Protein AF-A0A7S0IJH1-F1 (afdb_monomer)

Secondary structure (DSSP, 8-state):
-HHHHHHHHHHHHH-GGGTGGGHHHHHHHHHHHHHHHHHHHHH--TTSPPPHHHHHHHHHHHHHHHHHHTSHHHHHHHGGGHHHHIIIIIHHHHS--HHHHHHHHH-HHHHHHHHSPP----TT---TT---HHHHHHHHHHHHHHHHHHTTSS--

InterPro domains:
  IPR011989 Armadillo-like helical [G3DSA:1.25.10.10] (1-151)
  IPR016024 Armadillo-type fold [SSF48371] (57-146)

Organism: Micromonas pusilla (NCBI:txid38833)

Radius of gyration: 15.76 Å; Cα contacts (8 Å, |Δi|>4): 164; chains: 1; bounding box: 39×30×53 Å

Solvent-accessible surface area (backbone atoms only — not comparable to full-atom values): 8432 Å² total; per-residue (Å²): 108,64,70,56,50,55,50,46,42,51,36,55,70,77,41,38,95,80,35,63,92,46,43,69,58,52,50,52,53,32,51,52,48,20,16,54,44,18,48,48,43,50,70,24,46,70,94,53,61,69,57,66,71,52,39,40,42,24,15,48,24,29,48,36,51,36,53,34,45,74,35,73,71,39,29,69,63,43,61,86,45,39,70,59,47,37,66,55,20,36,49,41,24,58,50,85,27,41,60,52,56,52,42,40,76,74,38,48,68,62,43,48,67,36,47,47,84,72,93,60,92,51,98,73,74,80,50,96,85,51,55,35,32,34,26,28,28,50,52,34,51,52,54,53,50,53,56,59,54,61,67,66,75,79,76,130

Sequence (156 aa):
VKRVIQAMQSLVTRHRRHVDTFLPAVCTHAAALASALASRRLSSGADSPIPAVQSRQCALCFDLLARISETAPGYKLLAPNFGRLLESAVYPALCAGAEDEADWEEDEEEYLRRNLPADSDDPTGFNEELYAPRQSAANLLGLLAERGSAGGSAGG

Structure (mmCIF, N/CA/C/O backbone):
data_AF-A0A7S0IJH1-F1
#
_entry.id   AF-A0A7S0IJH1-F1
#
loop_
_atom_site.group_PDB
_atom_site.id
_atom_site.type_symbol
_atom_site.label_atom_id
_atom_site.label_alt_id
_atom_site.label_comp_id
_atom_site.label_asym_id
_atom_site.label_entity_id
_atom_site.label_seq_id
_atom_site.pdbx_PDB_ins_code
_atom_site.Cartn_x
_atom_site.Cartn_y
_atom_site.Cartn_z
_atom_site.occupancy
_atom_site.B_iso_or_equiv
_atom_site.auth_seq_id
_atom_site.auth_comp_id
_atom_site.auth_asym_id
_atom_site.auth_atom_id
_atom_site.pdbx_PDB_model_num
ATOM 1 N N . VAL A 1 1 ? 10.345 -5.413 11.439 1.00 77.69 1 VAL A N 1
ATOM 2 C CA . VAL A 1 1 ? 9.571 -5.243 10.184 1.00 77.69 1 VAL A CA 1
ATOM 3 C C . VAL A 1 1 ? 9.462 -3.775 9.756 1.00 77.69 1 VAL A C 1
ATOM 5 O O . VAL A 1 1 ? 10.058 -3.467 8.738 1.00 77.69 1 VAL A O 1
ATOM 8 N N . LYS A 1 2 ? 8.861 -2.845 10.530 1.00 83.88 2 LYS A N 1
ATOM 9 C CA . LYS A 1 2 ? 8.771 -1.393 10.185 1.00 83.88 2 LYS A CA 1
ATOM 10 C C . LYS A 1 2 ? 10.053 -0.802 9.562 1.00 83.88 2 LYS A C 1
ATOM 12 O O . LYS A 1 2 ? 10.045 -0.383 8.411 1.00 83.88 2 LYS A O 1
ATOM 17 N N . ARG A 1 3 ? 11.167 -0.822 10.308 1.00 85.81 3 ARG A N 1
ATOM 18 C CA . ARG A 1 3 ? 12.462 -0.257 9.869 1.00 85.81 3 ARG A CA 1
ATOM 19 C C . ARG A 1 3 ? 13.006 -0.908 8.595 1.00 85.81 3 ARG A C 1
ATOM 21 O O . ARG A 1 3 ? 13.672 -0.248 7.813 1.00 85.81 3 ARG A O 1
ATOM 28 N N . VAL A 1 4 ? 12.705 -2.190 8.380 1.00 89.31 4 VAL A N 1
ATOM 29 C CA . VAL A 1 4 ? 13.105 -2.911 7.165 1.00 89.31 4 VAL A CA 1
ATOM 30 C C . VAL A 1 4 ? 12.337 -2.369 5.963 1.00 89.31 4 VAL A C 1
ATOM 32 O O . VAL A 1 4 ? 12.953 -2.088 4.945 1.00 89.31 4 VAL A O 1
ATOM 35 N N . ILE A 1 5 ? 11.024 -2.142 6.092 1.00 89.62 5 ILE A N 1
ATOM 36 C CA . ILE A 1 5 ? 10.205 -1.568 5.012 1.00 89.62 5 ILE A CA 1
ATOM 37 C C . ILE A 1 5 ? 10.687 -0.150 4.667 1.00 89.62 5 ILE A C 1
ATOM 39 O O . ILE A 1 5 ? 10.896 0.155 3.498 1.00 89.62 5 ILE A O 1
ATOM 43 N N . GLN A 1 6 ? 10.967 0.687 5.672 1.00 86.75 6 GLN A N 1
ATOM 44 C CA . GLN A 1 6 ? 11.513 2.039 5.463 1.00 86.75 6 GLN A CA 1
ATOM 45 C C . GLN A 1 6 ? 12.903 2.022 4.799 1.00 86.75 6 GLN A C 1
ATOM 47 O O . GLN A 1 6 ? 13.187 2.816 3.899 1.00 86.75 6 GLN A O 1
ATOM 52 N N . ALA A 1 7 ? 13.770 1.084 5.194 1.00 88.56 7 ALA A N 1
ATOM 53 C CA . ALA A 1 7 ? 15.052 0.883 4.527 1.00 88.56 7 ALA A CA 1
ATOM 54 C C . ALA A 1 7 ? 14.854 0.462 3.062 1.00 88.56 7 ALA A C 1
ATOM 56 O O . ALA A 1 7 ? 15.529 0.991 2.181 1.00 88.56 7 ALA A O 1
ATOM 57 N N . MET A 1 8 ? 13.888 -0.419 2.774 1.00 91.69 8 MET A N 1
ATOM 58 C CA . MET A 1 8 ? 13.556 -0.799 1.398 1.00 91.69 8 MET A CA 1
ATOM 59 C C . MET A 1 8 ? 13.048 0.389 0.576 1.00 91.69 8 MET A C 1
ATOM 61 O O . MET A 1 8 ? 13.493 0.556 -0.555 1.00 91.69 8 MET A O 1
ATOM 65 N N . GLN A 1 9 ? 12.198 1.257 1.134 1.00 89.25 9 GLN A N 1
ATOM 66 C CA . GLN A 1 9 ? 11.758 2.484 0.453 1.00 89.25 9 GLN A CA 1
ATOM 67 C C . GLN A 1 9 ? 12.956 3.367 0.065 1.00 89.25 9 GLN A C 1
ATOM 69 O O . GLN A 1 9 ? 13.053 3.838 -1.071 1.00 89.25 9 GLN A O 1
ATOM 74 N N . SER A 1 10 ? 13.919 3.531 0.978 1.00 88.56 10 SER A N 1
ATOM 75 C CA . SER A 1 10 ? 15.159 4.278 0.718 1.00 88.56 10 SER A CA 1
ATOM 76 C C . SER A 1 10 ? 16.013 3.623 -0.376 1.00 88.56 10 SER A C 1
ATOM 78 O O . SER A 1 10 ? 16.563 4.307 -1.237 1.00 88.56 10 SER A O 1
ATOM 80 N N . LEU A 1 11 ? 16.107 2.292 -0.384 1.00 90.94 11 LEU A N 1
ATOM 81 C CA . LEU A 1 11 ? 16.874 1.537 -1.375 1.00 90.94 11 LEU A CA 1
ATOM 82 C C . LEU A 1 11 ? 16.247 1.608 -2.778 1.00 90.94 11 LEU A C 1
ATOM 84 O O . LEU A 1 11 ? 16.954 1.897 -3.744 1.00 90.94 11 LEU A O 1
ATOM 88 N N . VAL A 1 12 ? 14.928 1.421 -2.891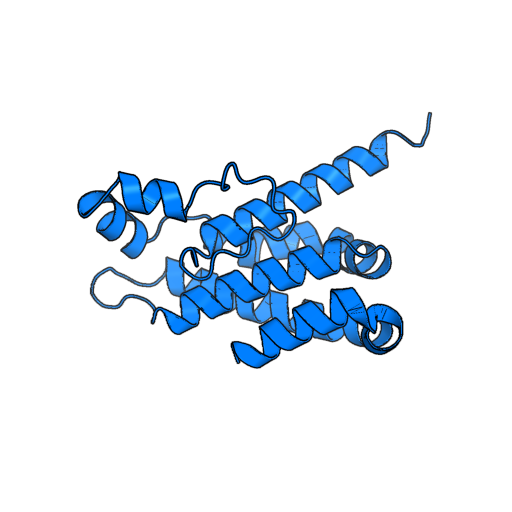 1.00 90.75 12 VAL A N 1
ATOM 89 C CA . VAL A 1 12 ? 14.173 1.489 -4.160 1.00 90.75 12 VAL A CA 1
ATOM 90 C C . VAL A 1 12 ? 14.211 2.890 -4.780 1.00 90.75 12 VAL A C 1
ATOM 92 O O . VAL A 1 12 ? 14.126 3.041 -5.999 1.00 90.75 12 VAL A O 1
ATOM 95 N N . THR A 1 13 ? 14.357 3.936 -3.970 1.00 84.94 13 THR A N 1
ATOM 96 C CA . THR A 1 13 ? 14.417 5.320 -4.463 1.00 84.94 13 THR A CA 1
ATOM 97 C C . THR A 1 13 ? 15.847 5.774 -4.757 1.00 84.94 13 THR A C 1
ATOM 99 O O . THR A 1 13 ? 16.098 6.324 -5.826 1.00 84.94 13 THR A O 1
ATOM 102 N N . ARG A 1 14 ? 16.806 5.510 -3.857 1.00 87.62 14 ARG A N 1
ATOM 103 C CA . ARG A 1 14 ? 18.165 6.092 -3.910 1.00 87.62 14 ARG A CA 1
ATOM 104 C C . ARG A 1 14 ? 19.253 5.144 -4.415 1.00 87.62 14 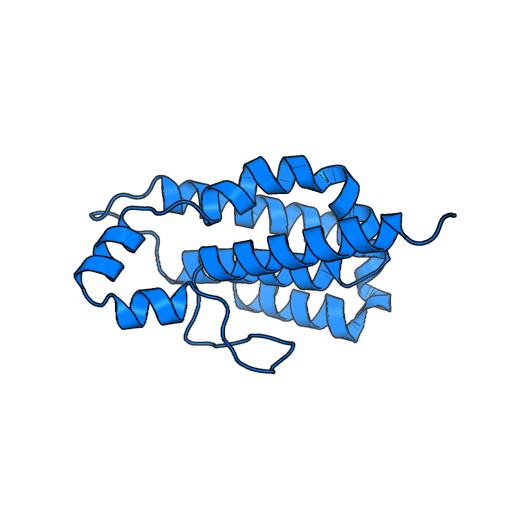ARG A C 1
ATOM 106 O O . ARG A 1 14 ? 20.327 5.599 -4.800 1.00 87.62 14 ARG A O 1
ATOM 113 N N . HIS A 1 15 ? 19.003 3.836 -4.434 1.00 89.31 15 HIS A N 1
ATOM 114 C CA . HIS A 1 15 ? 20.017 2.817 -4.734 1.00 89.31 15 HIS A CA 1
ATOM 115 C C . HIS A 1 15 ? 19.553 1.780 -5.771 1.00 89.31 15 HIS A C 1
ATOM 117 O O . HIS A 1 15 ? 20.018 0.642 -5.759 1.00 89.31 15 HIS A O 1
ATOM 123 N N . ARG A 1 16 ? 18.691 2.195 -6.711 1.00 84.56 16 ARG A N 1
ATOM 124 C CA . ARG A 1 16 ? 18.039 1.355 -7.743 1.00 84.56 16 ARG A CA 1
ATOM 125 C C . ARG A 1 16 ? 18.953 0.343 -8.433 1.00 84.56 16 ARG A C 1
ATOM 127 O O . ARG A 1 16 ? 18.617 -0.833 -8.490 1.00 84.56 16 ARG A O 1
ATOM 134 N N . ARG A 1 17 ? 20.166 0.754 -8.825 1.00 86.69 17 ARG A N 1
ATOM 135 C CA . ARG A 1 17 ? 21.168 -0.121 -9.476 1.00 86.69 17 ARG A CA 1
ATOM 136 C C . ARG A 1 17 ? 21.463 -1.429 -8.726 1.00 86.69 17 ARG A C 1
ATOM 138 O O . ARG A 1 17 ? 21.891 -2.395 -9.341 1.00 86.69 17 ARG A O 1
ATOM 145 N N . HIS A 1 18 ? 21.266 -1.442 -7.408 1.00 87.75 18 HIS A N 1
ATOM 146 C CA . HIS A 1 18 ? 21.530 -2.592 -6.539 1.00 87.75 18 HIS A CA 1
ATOM 147 C C . HIS A 1 18 ? 20.265 -3.382 -6.188 1.00 87.75 18 HIS A C 1
ATOM 149 O O . HIS A 1 18 ? 20.358 -4.457 -5.605 1.00 87.75 18 HIS A O 1
ATOM 155 N N . VAL A 1 19 ? 19.088 -2.836 -6.494 1.00 88.88 19 VAL A N 1
ATOM 156 C CA . VAL A 1 19 ? 17.787 -3.307 -5.996 1.00 88.88 19 VAL A CA 1
ATOM 157 C C . VAL A 1 19 ? 16.898 -3.800 -7.133 1.00 88.88 19 VAL A C 1
ATOM 159 O O . VAL A 1 19 ? 16.050 -4.654 -6.894 1.00 88.88 19 VAL A O 1
ATOM 162 N N . ASP A 1 20 ? 17.115 -3.332 -8.365 1.00 89.94 20 ASP A N 1
ATOM 163 C CA . ASP A 1 20 ? 16.272 -3.643 -9.525 1.00 89.94 20 ASP A CA 1
ATOM 164 C C . ASP A 1 20 ? 16.093 -5.156 -9.744 1.00 89.94 20 ASP A C 1
ATOM 166 O O . ASP A 1 20 ? 14.970 -5.624 -9.930 1.00 89.94 20 ASP A O 1
ATOM 170 N N . THR A 1 21 ? 17.165 -5.946 -9.609 1.00 93.06 21 THR A N 1
ATOM 171 C CA . THR A 1 21 ? 17.121 -7.418 -9.720 1.00 93.06 21 THR A CA 1
ATOM 172 C C . THR A 1 21 ? 16.253 -8.078 -8.640 1.00 93.06 21 THR A C 1
ATOM 174 O O . THR A 1 21 ? 15.738 -9.176 -8.836 1.00 93.06 21 THR A O 1
ATOM 177 N N . PHE A 1 22 ? 16.058 -7.410 -7.502 1.00 93.44 22 PHE A N 1
ATOM 178 C CA . PHE A 1 22 ? 15.274 -7.902 -6.369 1.00 93.44 22 PHE A CA 1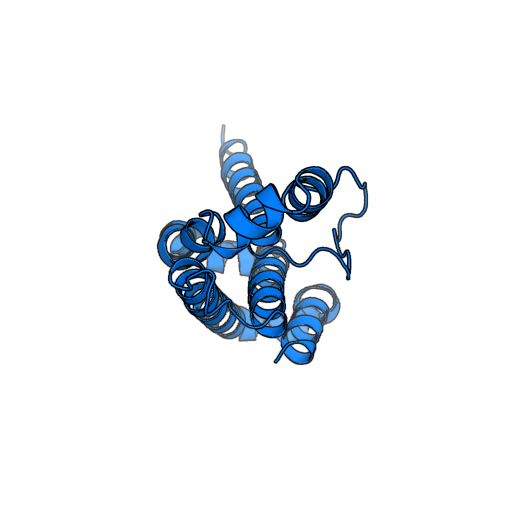
ATOM 179 C C . PHE A 1 22 ? 13.840 -7.357 -6.339 1.00 93.44 22 PHE A C 1
ATOM 181 O O . PHE A 1 22 ? 13.041 -7.828 -5.528 1.00 93.44 22 PHE A O 1
ATOM 188 N N . LEU A 1 23 ? 13.476 -6.415 -7.221 1.00 93.12 23 LEU A N 1
ATOM 189 C CA . LEU A 1 23 ? 12.129 -5.832 -7.267 1.00 93.12 23 LEU A CA 1
ATOM 190 C C . LEU A 1 23 ? 11.002 -6.878 -7.329 1.00 93.12 23 LEU A C 1
ATOM 192 O O . LEU A 1 23 ? 10.031 -6.696 -6.595 1.00 93.12 23 LEU A O 1
ATOM 196 N N . PRO A 1 24 ? 11.107 -7.994 -8.088 1.00 94.62 24 PRO A N 1
ATOM 197 C CA . PRO A 1 24 ? 10.088 -9.046 -8.067 1.00 94.62 24 PRO A CA 1
ATOM 198 C C . PRO A 1 24 ? 9.804 -9.595 -6.666 1.00 94.62 24 PRO A C 1
ATOM 200 O O . PRO A 1 24 ? 8.643 -9.718 -6.266 1.00 94.62 24 PRO A O 1
ATOM 203 N N . ALA A 1 25 ? 10.856 -9.872 -5.891 1.00 95.19 25 ALA A N 1
ATOM 204 C CA . ALA A 1 25 ? 10.727 -10.379 -4.530 1.00 95.19 25 ALA A CA 1
ATOM 205 C C . ALA A 1 25 ? 10.171 -9.304 -3.587 1.00 95.19 25 ALA A C 1
ATOM 207 O O . ALA A 1 25 ? 9.239 -9.572 -2.829 1.00 95.19 25 ALA A O 1
ATOM 208 N N . VAL A 1 26 ? 10.690 -8.073 -3.671 1.00 94.56 26 VAL A N 1
ATOM 209 C CA . VAL A 1 26 ? 10.233 -6.952 -2.834 1.00 94.56 26 VAL A CA 1
ATOM 210 C C . VAL A 1 26 ? 8.749 -6.663 -3.073 1.00 94.56 26 VAL A C 1
ATOM 212 O O . VAL A 1 26 ? 7.992 -6.588 -2.107 1.00 94.56 26 VAL A O 1
ATOM 215 N N . CYS A 1 27 ? 8.307 -6.575 -4.332 1.00 94.75 27 CYS A N 1
ATOM 216 C CA . CYS A 1 27 ? 6.896 -6.396 -4.680 1.00 94.75 27 CYS A CA 1
ATOM 217 C C . CYS A 1 27 ? 6.027 -7.527 -4.145 1.00 94.75 27 CYS A C 1
ATOM 219 O O . CYS A 1 27 ? 4.992 -7.262 -3.541 1.00 94.75 27 CYS A O 1
ATOM 221 N N . THR A 1 28 ? 6.444 -8.778 -4.350 1.00 95.25 28 THR A N 1
ATOM 222 C CA . THR A 1 28 ? 5.669 -9.949 -3.921 1.00 95.25 28 THR A CA 1
ATOM 223 C C . THR A 1 28 ? 5.464 -9.942 -2.409 1.00 95.25 28 THR A C 1
ATOM 225 O O . THR A 1 28 ? 4.338 -10.087 -1.937 1.00 95.25 28 THR A O 1
ATOM 228 N N . HIS A 1 29 ? 6.529 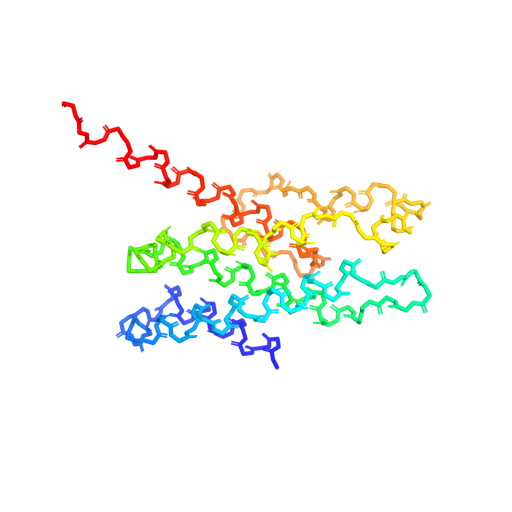-9.708 -1.640 1.00 95.69 29 HIS A N 1
ATOM 229 C CA . HIS A 1 29 ? 6.443 -9.665 -0.183 1.00 95.69 29 HIS A CA 1
ATOM 230 C C . HIS A 1 29 ? 5.671 -8.448 0.332 1.00 95.69 29 HIS A C 1
ATOM 232 O O . HIS A 1 29 ? 4.876 -8.593 1.259 1.00 95.69 29 HIS A O 1
ATOM 238 N N . ALA A 1 30 ? 5.863 -7.268 -0.266 1.00 96.44 30 ALA A N 1
ATOM 239 C CA . ALA A 1 30 ? 5.127 -6.066 0.113 1.00 96.44 30 ALA A CA 1
ATOM 240 C C . ALA A 1 30 ? 3.622 -6.216 -0.156 1.00 96.44 30 ALA A C 1
ATOM 242 O O . ALA A 1 30 ? 2.820 -5.918 0.724 1.00 96.44 30 ALA A O 1
ATOM 243 N N . ALA A 1 31 ? 3.241 -6.740 -1.325 1.00 96.81 31 ALA A N 1
ATOM 244 C CA . ALA A 1 31 ? 1.846 -6.986 -1.683 1.00 96.81 31 ALA A CA 1
ATOM 245 C C . ALA A 1 31 ? 1.194 -8.049 -0.787 1.00 96.81 31 ALA A C 1
ATOM 247 O O . ALA A 1 31 ? 0.074 -7.853 -0.321 1.00 96.81 31 ALA A O 1
ATOM 248 N N . ALA A 1 32 ? 1.900 -9.148 -0.498 1.00 97.50 32 ALA A N 1
ATOM 249 C CA . ALA A 1 32 ? 1.397 -10.195 0.389 1.00 97.50 32 ALA A CA 1
ATOM 250 C C . ALA A 1 32 ? 1.191 -9.684 1.823 1.00 97.50 32 ALA A C 1
ATOM 252 O O . ALA A 1 32 ? 0.162 -9.965 2.438 1.00 97.50 32 ALA A O 1
ATOM 253 N N . LEU A 1 33 ? 2.142 -8.905 2.349 1.00 97.38 33 LEU A N 1
ATOM 254 C CA . LEU A 1 33 ? 2.031 -8.329 3.687 1.00 97.38 33 LEU A CA 1
ATOM 255 C C . LEU A 1 33 ? 0.916 -7.277 3.761 1.00 97.38 33 LEU A C 1
ATOM 257 O O . LEU A 1 33 ? 0.130 -7.310 4.705 1.00 97.38 33 LEU A O 1
ATOM 261 N N . ALA A 1 34 ? 0.806 -6.397 2.759 1.00 97.06 34 ALA A N 1
ATOM 262 C CA . ALA A 1 34 ? -0.295 -5.438 2.658 1.00 97.06 34 ALA A CA 1
ATOM 263 C C . ALA A 1 34 ? -1.654 -6.150 2.633 1.00 97.06 34 ALA A C 1
ATOM 265 O O . ALA A 1 34 ? -2.529 -5.820 3.423 1.00 97.06 34 ALA A O 1
ATOM 266 N N . SER A 1 35 ? -1.803 -7.178 1.791 1.00 97.94 35 SER A N 1
ATOM 267 C CA . SER A 1 35 ? -3.028 -7.979 1.685 1.00 97.94 35 SER A CA 1
ATOM 268 C C . SER A 1 35 ? -3.430 -8.614 3.017 1.00 97.94 35 SER A C 1
ATOM 270 O O . SER A 1 35 ? -4.572 -8.466 3.458 1.00 97.94 35 SER A O 1
ATOM 272 N N . ALA A 1 36 ? -2.484 -9.269 3.698 1.00 97.56 36 ALA A N 1
ATOM 273 C CA . ALA A 1 36 ? -2.743 -9.927 4.974 1.00 97.56 36 ALA A CA 1
ATOM 274 C C . ALA A 1 36 ? -3.159 -8.930 6.066 1.00 97.56 36 ALA A C 1
ATOM 276 O O . ALA A 1 36 ? -4.104 -9.186 6.811 1.00 97.56 36 ALA A O 1
ATOM 277 N N . LEU A 1 37 ? -2.472 -7.788 6.161 1.00 95.69 37 LEU A N 1
ATOM 278 C CA . LEU A 1 37 ? -2.758 -6.777 7.178 1.00 95.69 37 LEU A CA 1
ATOM 279 C C . LEU A 1 37 ? -4.052 -6.008 6.890 1.00 95.69 37 LEU A C 1
ATOM 281 O O . LEU A 1 37 ? -4.820 -5.771 7.818 1.00 95.69 37 LEU A O 1
ATOM 285 N N . ALA A 1 38 ? -4.321 -5.669 5.628 1.00 95.38 38 ALA A N 1
ATOM 286 C CA . ALA A 1 38 ? -5.560 -5.019 5.209 1.00 95.38 38 ALA A CA 1
ATOM 287 C C . ALA A 1 38 ? -6.782 -5.913 5.462 1.00 95.38 38 ALA A C 1
ATOM 289 O O . ALA A 1 38 ? -7.765 -5.471 6.048 1.00 95.38 38 ALA A O 1
ATOM 290 N N . SER A 1 39 ? -6.687 -7.199 5.113 1.00 95.25 39 SER A N 1
ATOM 291 C CA . SER A 1 39 ? -7.756 -8.166 5.386 1.00 95.25 39 SER A CA 1
ATOM 292 C C . SER A 1 39 ? -7.975 -8.349 6.887 1.00 95.25 39 SER A C 1
ATOM 294 O O . SER A 1 39 ? -9.111 -8.370 7.351 1.00 95.25 39 SER A O 1
ATOM 296 N N . ARG A 1 40 ? -6.885 -8.431 7.667 1.00 93.94 40 ARG A N 1
ATOM 297 C CA . ARG A 1 40 ? -6.964 -8.546 9.126 1.00 93.94 40 ARG A CA 1
ATOM 298 C C . ARG A 1 40 ? -7.659 -7.338 9.749 1.00 93.94 40 ARG A C 1
ATOM 300 O O . ARG A 1 40 ? -8.529 -7.535 10.590 1.00 93.94 40 ARG A O 1
ATOM 307 N N . ARG A 1 41 ? -7.285 -6.127 9.329 1.00 90.88 41 ARG A N 1
ATOM 308 C CA . ARG A 1 41 ? -7.915 -4.870 9.749 1.00 90.88 41 ARG A CA 1
ATOM 309 C C . ARG A 1 41 ? -9.415 -4.882 9.478 1.00 90.88 41 ARG A C 1
ATOM 311 O O . ARG A 1 41 ? -10.202 -4.619 10.373 1.00 90.88 41 ARG A O 1
ATOM 318 N N . LEU A 1 42 ? -9.809 -5.243 8.258 1.00 90.88 42 LEU A N 1
ATOM 319 C CA . LEU A 1 42 ? -11.218 -5.280 7.874 1.00 90.88 42 LEU A CA 1
ATOM 320 C C . LEU A 1 42 ? -12.014 -6.315 8.684 1.00 90.88 42 LEU A C 1
ATOM 322 O O . LEU A 1 42 ? -13.179 -6.102 8.992 1.00 90.88 42 LEU A O 1
ATOM 326 N N . SER A 1 43 ? -11.381 -7.431 9.051 1.00 91.50 43 SER A N 1
ATOM 327 C CA . SER A 1 43 ? -11.999 -8.462 9.891 1.00 91.50 43 SER A CA 1
ATOM 328 C C . SER A 1 43 ? -11.966 -8.166 11.396 1.00 91.50 43 SER 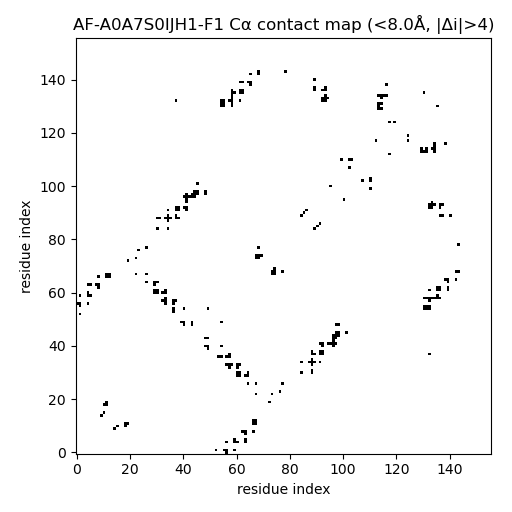A C 1
ATOM 330 O O . SER A 1 43 ? -12.578 -8.910 12.162 1.00 91.50 43 SER A O 1
ATOM 332 N N . SER A 1 44 ? -11.224 -7.146 11.848 1.00 89.25 44 SER A N 1
ATOM 333 C CA . SER A 1 44 ? -11.122 -6.831 13.275 1.00 89.25 44 SER A CA 1
ATOM 334 C C . SER A 1 44 ? -12.328 -6.023 13.743 1.00 89.25 44 SER A C 1
ATOM 336 O O . SER A 1 44 ? -12.667 -5.010 13.136 1.00 89.25 44 SER A O 1
ATOM 338 N N . GLY A 1 45 ? -12.961 -6.473 14.826 1.00 85.06 45 GLY A N 1
ATOM 339 C CA . GLY A 1 45 ? -14.031 -5.733 15.497 1.00 85.06 45 GLY A CA 1
ATOM 340 C C . GLY A 1 45 ? -13.491 -4.697 16.487 1.00 85.06 45 GLY A C 1
ATOM 341 O O . GLY A 1 45 ? -12.316 -4.744 16.855 1.00 85.06 45 GLY A O 1
ATOM 342 N N . ALA A 1 46 ? -14.370 -3.811 16.962 1.00 77.88 46 ALA A N 1
ATOM 343 C CA . ALA A 1 46 ? -14.028 -2.727 17.890 1.00 77.88 46 ALA A CA 1
ATOM 344 C C . ALA A 1 46 ? -13.385 -3.224 19.201 1.00 77.88 46 ALA A C 1
ATOM 346 O O . ALA A 1 46 ? -12.472 -2.592 19.719 1.00 77.88 46 ALA A O 1
ATOM 347 N N . ASP A 1 47 ? -13.793 -4.398 19.694 1.00 80.56 47 ASP A N 1
ATOM 348 C CA . ASP A 1 47 ? -13.257 -4.992 20.931 1.00 80.56 47 ASP A CA 1
ATOM 349 C C . ASP A 1 47 ? -11.877 -5.655 20.757 1.00 80.56 47 ASP A C 1
ATOM 351 O O . ASP A 1 47 ? -11.234 -6.061 21.728 1.00 80.56 47 ASP A O 1
ATOM 355 N N . SER A 1 48 ? -11.408 -5.820 19.517 1.00 84.12 48 SER A N 1
ATOM 356 C CA . SER A 1 48 ? -10.110 -6.430 19.214 1.00 84.12 48 SER A CA 1
ATOM 357 C C . SER A 1 48 ? -9.446 -5.738 18.022 1.00 84.12 48 SER A C 1
ATOM 359 O O . SER A 1 48 ? -9.222 -6.375 16.985 1.00 84.12 48 SER A O 1
ATOM 361 N N . PRO A 1 49 ? -9.127 -4.437 18.148 1.00 82.38 49 PRO A N 1
ATOM 362 C CA . PRO A 1 49 ? -8.546 -3.673 17.059 1.00 82.38 49 PRO A CA 1
ATOM 363 C C . PRO A 1 49 ? -7.162 -4.216 16.711 1.00 82.38 49 PRO A C 1
ATOM 365 O O . PRO A 1 49 ? -6.451 -4.805 17.542 1.00 82.38 49 PRO A O 1
ATOM 368 N N . ILE A 1 50 ? -6.741 -4.011 15.464 1.00 86.31 50 ILE A N 1
ATOM 369 C CA . ILE A 1 50 ? -5.379 -4.370 15.093 1.00 86.31 50 ILE A CA 1
ATOM 370 C C . ILE A 1 50 ? -4.378 -3.481 15.850 1.00 86.31 50 ILE A C 1
ATOM 372 O O . ILE A 1 50 ? -4.595 -2.284 16.024 1.00 86.31 50 ILE A O 1
ATOM 376 N N . PRO A 1 51 ? -3.233 -4.026 16.296 1.00 87.19 51 PRO A N 1
ATOM 377 C CA . PRO A 1 51 ? -2.219 -3.202 16.939 1.00 87.19 51 PRO A CA 1
ATOM 378 C C . PRO A 1 51 ? -1.748 -2.084 16.001 1.00 87.19 51 PRO A C 1
ATOM 380 O O . PRO A 1 51 ? -1.385 -2.370 14.861 1.00 87.19 51 PRO A O 1
ATOM 383 N N . ALA A 1 52 ? -1.618 -0.848 16.492 1.00 83.44 52 ALA A N 1
ATOM 384 C CA . ALA A 1 52 ? -1.199 0.312 15.687 1.00 83.44 52 ALA A CA 1
ATOM 385 C C . ALA A 1 52 ? 0.105 0.088 14.889 1.00 83.44 52 ALA A C 1
ATOM 387 O O . ALA A 1 52 ? 0.300 0.611 13.790 1.00 83.44 52 ALA A O 1
ATOM 388 N N . VAL A 1 53 ? 1.019 -0.741 15.410 1.00 86.56 53 VAL A N 1
ATOM 389 C CA . VAL A 1 53 ? 2.247 -1.135 14.700 1.00 86.56 53 VAL A CA 1
ATOM 390 C C . VA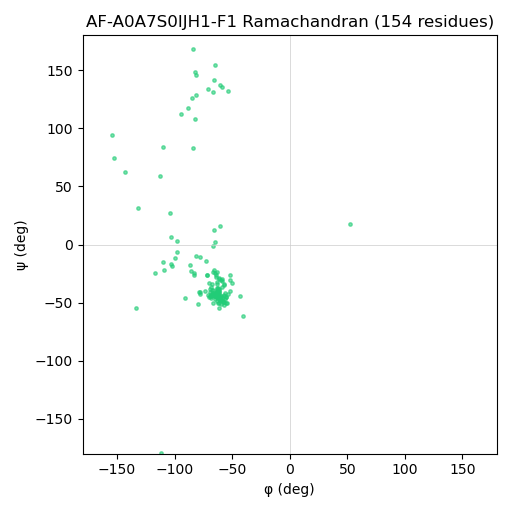L A 1 53 ? 1.968 -1.912 13.408 1.00 86.56 53 VAL A C 1
ATOM 392 O O . VAL A 1 53 ? 2.749 -1.804 12.463 1.00 86.56 53 VAL A O 1
ATOM 395 N N . GLN A 1 54 ? 0.887 -2.689 13.355 1.00 90.06 54 GLN A N 1
ATOM 396 C CA . GLN A 1 54 ? 0.449 -3.435 12.178 1.00 90.06 54 GLN A CA 1
ATOM 397 C C . GLN A 1 54 ? -0.249 -2.520 11.172 1.00 90.06 54 GLN A C 1
ATOM 399 O O . GLN A 1 54 ? 0.076 -2.606 9.990 1.00 90.06 54 GLN A O 1
ATOM 404 N N . SER A 1 55 ? -1.087 -1.578 11.618 1.00 88.25 55 SER A N 1
ATOM 405 C CA . SER A 1 55 ? -1.652 -0.532 10.746 1.00 88.25 55 SER A CA 1
ATOM 406 C C . SER A 1 55 ? -0.527 0.252 10.064 1.00 88.25 55 SER A C 1
ATOM 408 O O . SER A 1 55 ? -0.468 0.353 8.841 1.00 88.25 55 SER A O 1
ATOM 410 N N . ARG A 1 56 ? 0.483 0.667 10.838 1.00 88.06 56 ARG A N 1
ATOM 411 C CA . ARG A 1 56 ? 1.679 1.338 10.311 1.00 88.06 56 ARG A CA 1
ATOM 412 C C . ARG A 1 56 ? 2.487 0.464 9.343 1.00 88.06 56 ARG A C 1
ATOM 414 O O . ARG A 1 56 ? 3.033 0.977 8.374 1.00 88.06 56 ARG A O 1
ATOM 421 N N . GLN A 1 57 ? 2.603 -0.842 9.585 1.00 92.38 57 GLN A N 1
ATOM 422 C CA . GLN A 1 57 ? 3.267 -1.751 8.639 1.00 92.38 57 GLN A CA 1
ATOM 423 C C . GLN A 1 57 ? 2.489 -1.875 7.327 1.00 92.38 57 GLN A C 1
ATOM 425 O O . GLN A 1 57 ? 3.114 -1.885 6.272 1.00 92.38 57 GLN A O 1
ATOM 430 N N . CYS A 1 58 ? 1.158 -1.925 7.398 1.00 94.06 58 CYS A N 1
ATOM 431 C CA . CYS A 1 58 ? 0.285 -1.982 6.232 1.00 94.06 58 CYS A CA 1
ATOM 432 C C . CYS A 1 58 ? 0.430 -0.720 5.367 1.00 94.06 58 CYS A C 1
ATOM 434 O O . CYS A 1 58 ? 0.740 -0.830 4.182 1.00 94.06 58 CYS A O 1
ATOM 436 N N . ALA A 1 59 ? 0.337 0.466 5.981 1.00 92.12 59 ALA A N 1
ATOM 437 C CA . ALA A 1 59 ? 0.567 1.748 5.309 1.00 92.12 59 ALA A CA 1
ATOM 438 C C . ALA A 1 59 ? 1.941 1.790 4.610 1.00 92.12 59 ALA A C 1
ATOM 440 O O . ALA A 1 59 ? 2.025 1.997 3.401 1.00 92.12 59 ALA A O 1
ATOM 441 N N . LEU A 1 60 ? 3.015 1.430 5.326 1.00 93.38 60 LEU A N 1
ATOM 442 C CA . LEU A 1 60 ? 4.372 1.408 4.765 1.00 93.38 60 LEU A CA 1
ATOM 443 C C . LEU A 1 60 ? 4.544 0.427 3.593 1.00 93.38 60 LEU A C 1
ATOM 445 O O . LEU A 1 60 ? 5.408 0.646 2.738 1.00 93.38 60 LEU A O 1
ATOM 449 N N . CYS A 1 61 ? 3.776 -0.667 3.553 1.00 96.56 61 CYS A N 1
ATOM 450 C CA . CYS A 1 61 ? 3.774 -1.578 2.411 1.00 96.56 61 CYS A CA 1
ATOM 451 C C . CYS A 1 61 ? 3.160 -0.921 1.172 1.00 96.56 61 CYS A C 1
ATOM 453 O O . CYS A 1 61 ? 3.739 -1.051 0.093 1.00 96.56 61 CYS A O 1
ATOM 455 N N . PHE A 1 62 ? 2.051 -0.193 1.315 1.00 95.69 62 PHE A N 1
ATOM 456 C CA . PHE A 1 62 ? 1.470 0.578 0.214 1.00 95.69 62 PHE A CA 1
ATOM 457 C C . PHE A 1 62 ? 2.405 1.694 -0.253 1.00 95.69 62 PHE A C 1
ATOM 459 O O . PHE A 1 62 ? 2.649 1.804 -1.452 1.00 95.69 62 PHE A O 1
ATOM 466 N N . ASP A 1 63 ? 3.036 2.423 0.669 1.00 93.44 63 ASP A N 1
ATOM 467 C CA . ASP A 1 63 ? 4.026 3.449 0.321 1.00 93.44 63 ASP A CA 1
ATOM 468 C C . ASP A 1 63 ? 5.225 2.844 -0.428 1.00 93.44 63 ASP A C 1
ATOM 470 O O . ASP A 1 63 ? 5.714 3.398 -1.412 1.00 93.44 63 ASP A O 1
ATOM 474 N N . LEU A 1 64 ? 5.707 1.670 0.002 1.00 95.12 64 LEU A N 1
ATOM 475 C CA . LEU A 1 64 ? 6.779 0.959 -0.695 1.00 95.12 64 LEU A CA 1
ATOM 476 C C . LEU A 1 64 ? 6.352 0.557 -2.111 1.00 95.12 64 LEU A C 1
ATOM 478 O O . LEU A 1 64 ? 7.121 0.750 -3.051 1.00 95.12 64 LEU A O 1
ATOM 482 N N . LEU A 1 65 ? 5.137 0.034 -2.280 1.00 95.75 65 LEU A N 1
ATOM 483 C CA . LEU A 1 65 ? 4.587 -0.292 -3.596 1.00 95.75 65 LEU A CA 1
ATOM 484 C C . LEU A 1 65 ? 4.460 0.959 -4.478 1.00 95.75 65 LEU A C 1
ATOM 486 O O . LEU A 1 65 ? 4.811 0.891 -5.657 1.00 95.75 65 LEU A O 1
ATOM 490 N N . ALA A 1 66 ? 4.072 2.103 -3.907 1.00 93.38 66 ALA A N 1
ATOM 491 C CA . ALA A 1 66 ? 4.017 3.380 -4.614 1.00 93.38 66 ALA A CA 1
ATOM 492 C C . ALA A 1 66 ? 5.412 3.780 -5.120 1.00 93.38 66 ALA A C 1
ATOM 494 O O . ALA A 1 66 ? 5.601 3.957 -6.324 1.00 93.38 66 ALA A O 1
ATOM 495 N N . ARG A 1 67 ? 6.438 3.761 -4.258 1.00 92.25 67 ARG A N 1
ATOM 496 C CA . ARG A 1 67 ? 7.835 4.036 -4.658 1.00 92.25 67 ARG A CA 1
ATOM 497 C C . ARG A 1 67 ? 8.371 3.088 -5.722 1.00 92.25 67 ARG A C 1
ATOM 499 O O . ARG A 1 67 ? 9.146 3.499 -6.588 1.00 92.25 67 ARG A O 1
ATOM 506 N N . ILE A 1 68 ? 7.983 1.815 -5.674 1.00 93.69 68 ILE A N 1
ATOM 507 C CA . ILE A 1 68 ? 8.359 0.855 -6.715 1.00 93.69 68 ILE A CA 1
ATOM 508 C C . ILE A 1 68 ? 7.675 1.216 -8.040 1.00 93.69 68 ILE A C 1
ATOM 510 O O . ILE A 1 68 ? 8.334 1.227 -9.083 1.00 93.69 68 ILE A O 1
ATOM 514 N N . SER A 1 69 ? 6.386 1.559 -8.006 1.00 92.00 69 SER A N 1
ATOM 515 C CA . SER A 1 69 ? 5.600 1.920 -9.193 1.00 92.00 69 SER A CA 1
ATOM 516 C C . SER A 1 69 ? 6.046 3.224 -9.868 1.00 92.00 69 SER A C 1
ATOM 518 O O . SER A 1 69 ? 5.889 3.376 -11.078 1.00 92.00 69 SER A O 1
ATOM 520 N N . GLU A 1 70 ? 6.698 4.131 -9.136 1.00 90.06 70 GLU A N 1
ATOM 521 C CA . GLU A 1 70 ? 7.346 5.320 -9.707 1.00 90.06 70 GLU A CA 1
ATOM 522 C C . GLU A 1 70 ? 8.526 4.953 -10.628 1.00 90.06 70 GLU A C 1
ATOM 524 O O . GLU A 1 70 ? 8.888 5.705 -11.539 1.00 90.06 70 GLU A O 1
ATOM 529 N N . THR A 1 71 ? 9.142 3.785 -10.437 1.00 89.12 71 THR A N 1
ATOM 530 C CA . THR A 1 71 ? 10.248 3.304 -11.277 1.00 89.12 71 THR A CA 1
ATOM 531 C C . THR A 1 71 ? 9.703 2.683 -12.571 1.00 89.12 71 THR A C 1
ATOM 533 O O . THR A 1 71 ? 8.649 2.047 -12.564 1.00 89.12 71 THR A O 1
ATOM 536 N N . ALA A 1 72 ? 10.408 2.809 -13.700 1.00 89.00 72 ALA A N 1
ATOM 537 C CA . ALA A 1 72 ? 9.983 2.138 -14.935 1.00 89.00 72 ALA A CA 1
ATOM 538 C C . ALA A 1 72 ? 9.987 0.591 -14.824 1.00 89.00 72 ALA A C 1
ATOM 540 O O . ALA A 1 72 ? 9.007 -0.024 -15.251 1.00 89.00 72 ALA A O 1
ATOM 541 N N . PRO A 1 73 ? 11.013 -0.067 -14.236 1.00 90.75 73 PRO A N 1
ATOM 542 C CA . PRO A 1 73 ? 11.001 -1.520 -14.036 1.00 90.75 73 PRO A CA 1
ATOM 543 C C . PRO A 1 73 ? 9.899 -1.984 -13.076 1.00 90.75 73 PRO A C 1
ATOM 545 O O . PRO A 1 73 ? 9.209 -2.963 -13.348 1.00 90.75 73 PRO A O 1
ATOM 548 N N . GLY A 1 74 ? 9.695 -1.257 -11.978 1.00 91.88 74 GLY A N 1
ATOM 549 C CA . GLY A 1 74 ? 8.672 -1.566 -10.985 1.00 91.88 74 GLY A CA 1
ATOM 550 C C . GLY A 1 74 ? 7.253 -1.378 -11.509 1.00 91.88 74 GLY A C 1
ATOM 551 O O . GLY A 1 74 ? 6.403 -2.229 -11.260 1.00 91.88 74 GLY A O 1
ATOM 552 N N . TYR A 1 75 ? 6.996 -0.342 -12.314 1.00 91.69 75 TYR A N 1
ATOM 553 C CA . TYR A 1 75 ? 5.703 -0.194 -12.986 1.00 91.69 75 TYR A CA 1
ATOM 554 C C . TYR A 1 75 ? 5.419 -1.359 -13.940 1.00 91.69 75 TYR A C 1
ATOM 556 O O . TYR A 1 75 ? 4.345 -1.950 -13.880 1.00 91.69 75 TYR A O 1
ATOM 564 N N . LYS A 1 76 ? 6.396 -1.752 -14.772 1.00 91.69 76 LYS A N 1
ATOM 565 C CA . LYS A 1 76 ? 6.262 -2.908 -15.680 1.00 91.69 76 LYS A CA 1
ATOM 566 C C . LYS A 1 76 ? 5.966 -4.216 -14.940 1.00 91.69 76 LYS A C 1
ATOM 568 O O . LYS A 1 76 ? 5.312 -5.091 -15.496 1.00 91.69 76 LYS A O 1
ATOM 573 N N . LEU A 1 77 ? 6.441 -4.345 -13.703 1.00 91.00 77 LEU A N 1
ATOM 574 C CA . LEU A 1 77 ? 6.181 -5.494 -12.842 1.00 91.00 77 LEU A CA 1
ATOM 575 C C . LEU A 1 77 ? 4.775 -5.451 -12.211 1.00 91.00 77 LEU A C 1
ATOM 577 O O . LEU A 1 77 ? 4.089 -6.474 -12.148 1.00 91.00 77 LEU A O 1
ATOM 581 N N . LEU A 1 78 ? 4.350 -4.276 -11.737 1.00 91.06 78 LEU A N 1
ATOM 582 C CA . LEU A 1 78 ? 3.085 -4.094 -11.022 1.00 91.06 78 LEU A CA 1
ATOM 583 C C . LEU A 1 78 ? 1.876 -4.029 -11.957 1.00 91.06 78 LEU A C 1
ATOM 585 O O . LEU A 1 78 ? 0.858 -4.643 -11.648 1.00 91.06 78 LEU A O 1
ATOM 589 N N . ALA A 1 79 ? 1.983 -3.343 -13.097 1.00 90.38 79 ALA A N 1
ATOM 590 C CA . ALA A 1 79 ? 0.849 -3.071 -13.981 1.00 90.38 79 ALA A CA 1
ATOM 591 C C . ALA A 1 79 ? 0.094 -4.340 -14.438 1.00 90.38 79 ALA A C 1
ATOM 593 O O . ALA A 1 79 ? -1.128 -4.368 -14.295 1.00 90.38 79 ALA A O 1
ATOM 594 N N . PRO A 1 80 ? 0.756 -5.436 -14.872 1.00 91.69 80 PRO A N 1
ATOM 595 C CA . PRO A 1 80 ? 0.053 -6.668 -15.250 1.00 91.69 80 PRO A CA 1
ATOM 596 C C . PRO A 1 80 ? -0.661 -7.359 -14.080 1.00 91.69 80 PRO A C 1
ATOM 598 O O . PRO A 1 80 ? -1.577 -8.147 -14.285 1.00 91.69 80 PRO A O 1
ATOM 601 N N . ASN A 1 81 ? -0.229 -7.087 -12.847 1.00 90.88 81 ASN A N 1
ATOM 602 C CA . ASN A 1 81 ? -0.755 -7.692 -11.626 1.00 90.88 81 ASN A CA 1
ATOM 603 C C . ASN A 1 81 ? -1.685 -6.744 -10.857 1.00 90.88 81 ASN A C 1
ATOM 605 O O . ASN A 1 81 ? -2.097 -7.072 -9.741 1.00 90.88 81 ASN A O 1
ATOM 609 N N . PHE A 1 82 ? -2.002 -5.576 -11.424 1.00 90.56 82 PHE A N 1
ATOM 610 C CA . PHE A 1 82 ? -2.704 -4.523 -10.706 1.00 90.56 82 PHE A CA 1
ATOM 611 C C . PHE A 1 82 ? -4.104 -4.950 -10.267 1.00 90.56 82 PHE A C 1
ATOM 613 O O . PHE A 1 82 ? -4.440 -4.732 -9.113 1.00 90.56 82 PHE A O 1
ATOM 620 N N . GLY A 1 83 ? -4.875 -5.640 -11.117 1.00 94.00 83 GLY A N 1
ATOM 621 C CA . GLY A 1 83 ? -6.204 -6.140 -10.735 1.00 94.00 83 GLY A CA 1
ATOM 622 C C . GLY A 1 83 ? -6.160 -7.043 -9.497 1.00 94.00 83 GLY A C 1
ATOM 623 O O . GLY A 1 83 ? -6.916 -6.843 -8.552 1.00 94.00 83 GLY A O 1
ATOM 624 N N . ARG A 1 84 ? -5.182 -7.957 -9.429 1.00 95.44 84 ARG A N 1
ATOM 625 C CA . ARG A 1 84 ? -4.990 -8.811 -8.248 1.00 95.44 84 ARG A CA 1
ATOM 626 C C . ARG A 1 84 ? -4.604 -7.998 -7.014 1.00 95.44 84 ARG A C 1
ATOM 628 O O . ARG A 1 84 ? -5.131 -8.254 -5.941 1.00 95.44 84 ARG A O 1
ATOM 635 N N . LEU A 1 85 ? -3.687 -7.037 -7.153 1.00 95.56 85 LEU A N 1
ATOM 636 C CA . LEU A 1 85 ? -3.283 -6.155 -6.051 1.00 95.56 85 LEU A CA 1
ATOM 637 C C . LEU A 1 85 ? -4.455 -5.295 -5.552 1.00 95.56 85 LEU A C 1
ATOM 639 O O . LEU A 1 85 ? -4.586 -5.070 -4.347 1.00 95.56 85 LEU A O 1
ATOM 643 N N . LEU A 1 86 ? -5.295 -4.837 -6.482 1.00 96.06 86 LEU A N 1
ATOM 644 C CA . LEU A 1 86 ? -6.489 -4.057 -6.207 1.00 96.06 86 LEU A CA 1
ATOM 645 C C . LEU A 1 86 ? -7.457 -4.865 -5.343 1.00 96.06 86 LEU A C 1
ATOM 647 O O . LEU A 1 86 ? -7.803 -4.427 -4.253 1.00 96.06 86 LEU A O 1
ATOM 651 N N . GLU A 1 87 ? -7.821 -6.066 -5.786 1.00 96.88 87 GLU A N 1
ATOM 652 C CA . GLU A 1 87 ? -8.762 -6.937 -5.077 1.00 96.88 87 GLU A CA 1
ATOM 653 C C . GLU A 1 87 ? -8.207 -7.449 -3.743 1.00 96.88 87 GLU A C 1
ATOM 655 O O . GLU A 1 87 ? -8.915 -7.461 -2.739 1.00 96.88 87 GLU A O 1
ATOM 660 N N . SER A 1 88 ? -6.939 -7.872 -3.706 1.00 96.31 88 SER A N 1
ATOM 661 C CA . SER A 1 88 ? -6.398 -8.577 -2.541 1.00 96.31 88 SER A CA 1
ATOM 662 C C . SER A 1 88 ? -5.875 -7.659 -1.440 1.00 96.31 88 SER A C 1
ATOM 664 O O . SER A 1 88 ? -5.717 -8.115 -0.309 1.00 96.31 88 SER A O 1
ATOM 666 N N . ALA A 1 89 ? -5.510 -6.412 -1.753 1.00 97.06 89 ALA A N 1
ATOM 667 C CA . ALA A 1 89 ? -4.861 -5.514 -0.796 1.00 97.06 89 ALA A CA 1
ATOM 668 C C . ALA A 1 89 ? -5.470 -4.112 -0.776 1.00 97.06 89 ALA A C 1
ATOM 670 O O . ALA A 1 89 ? -5.865 -3.656 0.292 1.00 97.06 89 ALA A O 1
ATOM 671 N N . VAL A 1 90 ? -5.557 -3.435 -1.926 1.00 96.31 90 VAL A N 1
ATOM 672 C CA . VAL A 1 90 ? -5.991 -2.026 -1.970 1.00 96.31 90 VAL A CA 1
ATOM 673 C C . VAL A 1 90 ? -7.455 -1.892 -1.557 1.00 96.31 90 VAL A C 1
ATOM 675 O O . VAL A 1 90 ? -7.753 -1.111 -0.664 1.00 96.31 90 VAL A O 1
ATOM 678 N N . TYR A 1 91 ? -8.363 -2.673 -2.146 1.00 96.19 91 TYR A N 1
ATOM 679 C CA . TYR A 1 91 ? -9.789 -2.606 -1.827 1.00 96.19 91 TYR A CA 1
ATOM 680 C C . TYR A 1 91 ? -10.072 -2.915 -0.344 1.00 96.19 91 TYR A C 1
ATOM 682 O O . TYR A 1 91 ? -10.665 -2.059 0.311 1.00 96.19 91 TYR A O 1
ATOM 690 N N . PRO A 1 92 ? -9.571 -4.025 0.246 1.00 95.69 92 PRO A N 1
ATOM 691 C CA . PRO A 1 92 ? -9.725 -4.269 1.680 1.00 95.69 92 PRO A CA 1
ATOM 692 C C . PRO A 1 92 ? -9.163 -3.150 2.556 1.00 95.69 92 PRO A C 1
ATOM 694 O O . PRO A 1 92 ? -9.718 -2.859 3.611 1.00 95.69 92 PRO A O 1
ATOM 697 N N . ALA A 1 93 ? -8.065 -2.518 2.130 1.00 93.94 93 ALA A N 1
ATOM 698 C CA . ALA A 1 93 ? -7.467 -1.425 2.878 1.00 93.94 93 ALA A CA 1
ATOM 699 C C . ALA A 1 93 ? -8.294 -0.145 2.823 1.00 93.94 93 ALA A C 1
ATOM 701 O O . ALA A 1 93 ? -8.162 0.632 3.753 1.00 93.94 93 ALA A O 1
ATOM 702 N N . LEU A 1 94 ? -9.098 0.074 1.775 1.00 92.69 94 LEU A N 1
ATOM 703 C CA . LEU A 1 94 ? -9.959 1.250 1.599 1.00 92.69 94 LEU A CA 1
ATOM 704 C C . LEU A 1 94 ? -11.303 1.135 2.329 1.00 92.69 94 LEU A C 1
ATOM 706 O O . LEU A 1 94 ? -11.908 2.165 2.638 1.00 92.69 94 LEU A O 1
ATOM 710 N N . CYS A 1 95 ? -11.772 -0.087 2.587 1.00 92.06 95 CYS A N 1
ATOM 711 C CA . CYS A 1 95 ? -12.997 -0.328 3.339 1.00 92.06 95 CYS A CA 1
ATOM 712 C C . CYS A 1 95 ? -12.893 0.237 4.763 1.00 92.06 95 CYS A C 1
ATOM 714 O O . CYS A 1 95 ? -11.878 0.060 5.442 1.00 92.06 95 CYS A O 1
ATOM 716 N N . ALA A 1 96 ? -13.971 0.879 5.217 1.00 87.88 96 ALA A N 1
ATOM 717 C CA . ALA A 1 96 ? -14.131 1.221 6.622 1.00 87.88 96 ALA A CA 1
ATOM 718 C C . ALA A 1 96 ? -14.292 -0.069 7.444 1.00 87.88 96 ALA A C 1
ATOM 720 O O . ALA A 1 96 ? -15.051 -0.962 7.062 1.00 87.88 96 ALA A O 1
ATOM 721 N N . GLY A 1 97 ? -13.533 -0.180 8.528 1.00 85.81 97 GLY A N 1
ATOM 722 C CA . GLY A 1 97 ? -13.666 -1.209 9.552 1.00 85.81 97 GLY A CA 1
ATOM 723 C C . GLY A 1 97 ? -14.144 -0.608 10.872 1.00 85.81 97 GLY A C 1
ATOM 724 O O . GLY A 1 97 ? -14.328 0.599 10.988 1.00 85.81 97 GLY A O 1
ATOM 725 N N . ALA A 1 98 ? -14.286 -1.447 11.896 1.00 86.06 98 ALA A N 1
ATOM 726 C CA . ALA A 1 98 ? -14.816 -1.019 13.192 1.00 86.06 98 ALA A CA 1
ATOM 727 C C . ALA A 1 98 ? -13.966 0.065 13.888 1.00 86.06 98 ALA A C 1
ATOM 729 O O . ALA A 1 98 ? -14.504 0.887 14.620 1.00 86.06 98 ALA A O 1
ATOM 730 N N . GLU A 1 99 ? -12.648 0.087 13.650 1.00 82.62 99 GLU A N 1
ATOM 731 C CA . GLU A 1 99 ? -11.777 1.164 14.147 1.00 82.62 99 GLU A CA 1
ATOM 732 C C . GLU A 1 99 ? -12.074 2.509 13.469 1.00 82.62 99 GLU A C 1
ATOM 734 O O . GLU A 1 99 ? -12.002 3.538 14.120 1.00 82.62 99 GLU A O 1
ATOM 739 N N . ASP A 1 100 ? -12.460 2.507 12.187 1.00 85.75 100 ASP A N 1
ATOM 740 C CA . ASP A 1 100 ? -12.796 3.740 11.468 1.00 85.75 100 ASP A CA 1
ATOM 741 C C . ASP A 1 100 ? -14.098 4.351 11.991 1.00 85.75 100 ASP A C 1
ATOM 743 O O . ASP A 1 100 ? -14.212 5.567 12.080 1.00 85.75 100 ASP A O 1
ATOM 747 N N . GLU A 1 101 ? -15.076 3.505 12.321 1.00 86.44 101 GLU A N 1
ATOM 748 C CA . GLU A 1 101 ? -16.340 3.936 12.922 1.00 86.44 101 GLU A CA 1
ATOM 749 C C . GLU A 1 101 ? -16.109 4.507 14.325 1.00 86.44 101 GLU A C 1
ATOM 751 O O . GLU A 1 101 ? -16.656 5.552 14.657 1.00 86.44 101 GLU A O 1
ATOM 756 N N . ALA A 1 102 ? -15.259 3.863 15.131 1.00 85.88 102 ALA A N 1
ATOM 757 C CA . ALA A 1 102 ? -14.918 4.353 16.463 1.00 85.88 102 ALA A CA 1
ATOM 758 C C . ALA A 1 102 ? -14.158 5.690 16.416 1.00 85.88 102 ALA A C 1
ATOM 760 O O . ALA A 1 102 ? -14.539 6.619 17.122 1.00 85.88 102 ALA A O 1
ATOM 761 N N . ASP A 1 103 ? -13.137 5.801 15.559 1.00 85.56 103 ASP A N 1
ATOM 762 C CA . ASP A 1 103 ? -12.361 7.034 15.381 1.00 85.56 103 ASP A CA 1
ATOM 763 C C . ASP A 1 103 ? -13.256 8.183 14.876 1.00 85.56 103 ASP A C 1
ATOM 765 O O . ASP A 1 103 ? -13.108 9.319 15.319 1.00 85.56 103 ASP A O 1
ATOM 769 N N . TRP A 1 104 ? -14.205 7.895 13.973 1.00 89.44 104 TRP A N 1
ATOM 770 C CA . TRP A 1 104 ? -15.176 8.875 13.473 1.00 89.44 104 TRP A CA 1
ATOM 771 C C . TRP A 1 104 ? -16.087 9.422 14.578 1.00 89.44 104 TRP A C 1
ATOM 773 O O . TRP A 1 104 ? -16.326 10.626 14.636 1.00 89.44 104 TRP A O 1
ATOM 783 N N . GLU A 1 105 ? -16.601 8.546 15.445 1.00 90.94 105 GLU A N 1
ATOM 784 C CA . GLU A 1 105 ? -17.469 8.940 16.562 1.00 90.94 105 GLU A CA 1
ATOM 785 C C . GLU A 1 105 ? -16.700 9.673 17.678 1.00 90.94 105 GLU A C 1
ATOM 787 O O . GLU A 1 105 ? -17.295 10.465 18.410 1.00 90.94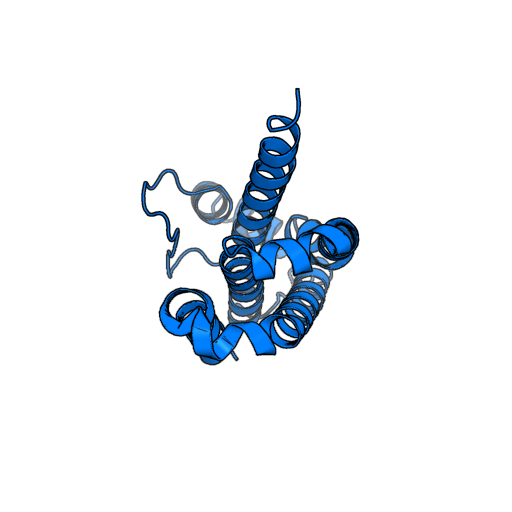 105 GLU A O 1
ATOM 792 N N . GLU A 1 106 ? -15.393 9.420 17.827 1.00 90.56 106 GLU A N 1
ATOM 793 C CA . GLU A 1 106 ? -14.535 10.099 18.808 1.00 90.56 106 GLU A CA 1
ATOM 794 C C . GLU A 1 106 ? -14.095 11.496 18.335 1.00 90.56 106 GLU A C 1
ATOM 796 O O . GLU A 1 106 ? -14.257 12.467 19.078 1.00 90.56 106 GLU A O 1
ATOM 801 N N . ASP A 1 107 ? -13.558 11.606 17.114 1.00 88.81 107 ASP A N 1
ATOM 802 C CA . ASP A 1 107 ? -13.096 12.864 16.515 1.00 88.81 107 ASP A CA 1
ATOM 803 C C . ASP A 1 107 ? -13.129 12.797 14.972 1.00 88.81 107 ASP A C 1
ATOM 805 O O . ASP A 1 107 ? -12.184 12.358 14.304 1.00 88.81 107 ASP A O 1
ATOM 809 N N . GLU A 1 108 ? -14.233 13.275 14.389 1.00 90.12 108 GLU A N 1
ATOM 810 C CA . GLU A 1 108 ? -14.436 13.347 12.936 1.00 90.12 108 GLU A CA 1
ATOM 811 C C . GLU A 1 108 ? -13.330 14.149 12.223 1.00 90.12 108 GLU A C 1
ATOM 813 O O . GLU A 1 108 ? -12.849 13.741 11.158 1.00 90.12 108 GLU A O 1
ATOM 818 N N . GLU A 1 109 ? -12.901 15.281 12.792 1.00 86.25 109 GLU A N 1
ATOM 819 C CA . GLU A 1 109 ? -11.910 16.161 12.165 1.00 86.25 109 GLU A CA 1
ATOM 820 C C . GLU A 1 109 ? -10.529 15.497 12.131 1.00 86.25 109 GLU A C 1
ATOM 822 O O . GLU A 1 109 ? -9.851 15.515 11.093 1.00 86.25 109 GLU A O 1
ATOM 827 N N . GLU A 1 110 ? -10.115 14.862 13.234 1.00 83.44 110 GLU A N 1
ATOM 828 C CA . GLU A 1 110 ? -8.875 14.092 13.268 1.00 83.44 110 GLU A CA 1
ATOM 829 C C . GLU A 1 110 ? -8.941 12.922 12.282 1.00 83.44 110 GLU A C 1
ATOM 831 O O . GLU A 1 110 ? -8.006 12.729 11.494 1.00 83.44 110 GLU A O 1
ATOM 836 N N . TYR A 1 111 ? -10.041 12.169 12.264 1.00 83.69 111 TYR A N 1
ATOM 837 C CA . TYR A 1 111 ? -10.207 11.047 11.349 1.00 83.69 111 TYR A CA 1
ATOM 838 C C . TYR A 1 111 ? -10.106 11.478 9.876 1.00 83.69 111 TYR A C 1
ATOM 840 O O . TYR A 1 111 ? -9.385 10.841 9.094 1.00 83.69 111 TYR A O 1
ATOM 848 N N . LEU A 1 112 ? -10.773 12.571 9.486 1.00 82.81 112 LEU A N 1
ATOM 849 C CA . LEU A 1 112 ? -10.707 13.115 8.127 1.00 82.81 112 LEU A CA 1
ATOM 850 C C . LEU A 1 112 ? -9.279 13.540 7.774 1.00 82.81 112 LEU A C 1
ATOM 852 O O . LEU A 1 112 ? -8.766 13.146 6.724 1.00 82.81 112 LEU A O 1
ATOM 856 N N . ARG A 1 113 ? -8.595 14.255 8.677 1.00 78.06 113 ARG A N 1
ATOM 857 C CA . ARG A 1 113 ? -7.192 14.667 8.505 1.00 78.06 113 ARG A CA 1
ATOM 858 C C . ARG A 1 113 ? -6.252 13.471 8.315 1.00 78.06 113 ARG A C 1
ATOM 860 O O . ARG A 1 113 ? -5.240 13.598 7.627 1.00 78.06 113 ARG A O 1
ATOM 867 N N . ARG A 1 114 ? -6.561 12.315 8.919 1.00 74.75 114 ARG A N 1
ATOM 868 C CA . ARG A 1 114 ? -5.756 11.085 8.806 1.00 74.75 114 ARG A CA 1
ATOM 869 C C . ARG A 1 114 ? -6.028 10.257 7.558 1.00 74.75 114 ARG A C 1
ATOM 871 O O . ARG A 1 114 ? -5.139 9.519 7.139 1.00 74.75 114 ARG A O 1
ATOM 878 N N . ASN A 1 115 ? -7.225 10.342 6.986 1.00 74.00 115 ASN A N 1
ATOM 879 C CA . ASN A 1 115 ? -7.654 9.451 5.907 1.00 74.00 115 ASN A 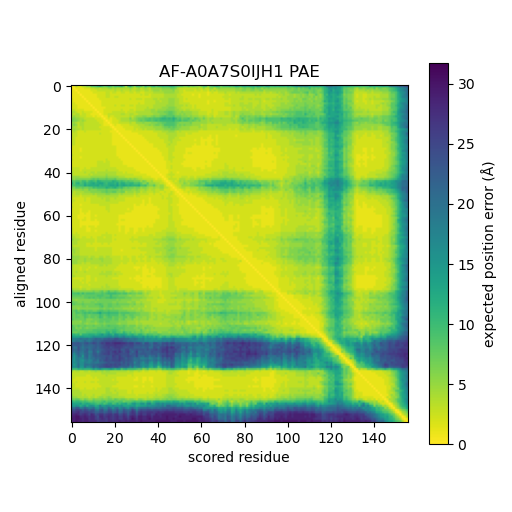CA 1
ATOM 880 C C . ASN A 1 115 ? -7.754 10.130 4.537 1.00 74.00 115 ASN A C 1
ATOM 882 O O . ASN A 1 115 ? -7.674 9.440 3.519 1.00 74.00 115 ASN A O 1
ATOM 886 N N . LEU A 1 116 ? -7.898 11.455 4.488 1.00 70.62 116 LEU A N 1
ATOM 887 C CA . LEU A 1 116 ? -7.876 12.206 3.237 1.00 70.62 116 LEU A CA 1
ATOM 888 C C . LEU A 1 116 ? -6.434 12.480 2.782 1.00 70.62 116 LEU A C 1
ATOM 890 O O . LEU A 1 116 ? -5.540 12.609 3.620 1.00 70.62 116 LEU A O 1
ATOM 894 N N . PRO A 1 117 ? -6.166 12.561 1.465 1.00 59.94 117 PRO A N 1
ATOM 895 C CA . PRO A 1 117 ? -4.877 13.025 0.959 1.00 59.94 117 PRO A CA 1
ATOM 896 C C . PRO A 1 117 ? -4.534 14.388 1.573 1.00 59.94 117 PRO A C 1
ATOM 898 O O . PRO A 1 117 ? -5.384 15.272 1.619 1.00 59.94 117 PRO A O 1
ATOM 901 N N . ALA A 1 118 ? -3.312 14.553 2.079 1.00 54.00 118 ALA A N 1
ATOM 902 C CA . ALA A 1 118 ? -2.889 15.836 2.629 1.00 54.00 118 ALA A CA 1
ATOM 903 C C . ALA A 1 118 ? -2.697 16.856 1.493 1.00 54.00 118 ALA A C 1
ATOM 905 O O . ALA A 1 118 ? -1.993 16.556 0.532 1.00 54.00 118 ALA A O 1
ATOM 906 N N . ASP A 1 119 ? -3.224 18.076 1.646 1.00 51.16 119 ASP A N 1
ATOM 907 C CA . ASP A 1 119 ? -3.014 19.219 0.730 1.00 51.16 119 ASP A CA 1
ATOM 908 C C . ASP A 1 119 ? -1.552 19.734 0.701 1.00 51.16 119 ASP A C 1
ATOM 910 O O . ASP A 1 119 ? -1.263 20.829 0.220 1.00 51.16 119 ASP A O 1
ATOM 914 N N . SER A 1 120 ? -0.596 18.987 1.260 1.00 46.28 120 SER A N 1
ATOM 915 C CA . SER A 1 120 ? 0.800 19.408 1.350 1.00 46.28 120 SER A CA 1
ATOM 916 C C . SER A 1 120 ? 1.574 19.077 0.072 1.00 46.28 120 SER A C 1
ATOM 918 O O . SER A 1 120 ? 1.681 17.905 -0.285 1.00 46.28 120 SER A O 1
ATOM 920 N N . ASP A 1 121 ? 2.230 20.082 -0.516 1.00 41.94 121 ASP A N 1
ATOM 921 C CA . ASP A 1 121 ? 3.198 20.000 -1.631 1.00 41.94 121 ASP A CA 1
ATOM 922 C C . ASP A 1 121 ? 4.464 19.148 -1.339 1.00 41.94 121 ASP A C 1
ATOM 924 O O . ASP A 1 121 ? 5.469 19.255 -2.043 1.00 41.94 121 ASP A O 1
ATOM 928 N N . ASP A 1 122 ? 4.475 18.305 -0.300 1.00 40.81 122 ASP A N 1
ATOM 929 C CA . ASP A 1 122 ? 5.574 17.370 -0.053 1.00 40.81 122 ASP A CA 1
ATOM 930 C C . ASP A 1 122 ? 5.375 16.113 -0.923 1.00 40.81 122 ASP A C 1
ATOM 932 O O . ASP A 1 122 ? 4.526 15.275 -0.604 1.00 40.81 122 ASP A O 1
ATOM 936 N N . PRO A 1 123 ? 6.185 15.905 -1.984 1.00 37.84 123 PRO A N 1
ATOM 937 C CA . PRO A 1 123 ? 6.084 14.748 -2.880 1.00 37.84 123 PRO A CA 1
ATOM 938 C C . PRO A 1 123 ? 6.402 13.416 -2.179 1.00 37.84 123 PRO A C 1
ATOM 940 O O . PRO A 1 123 ? 6.456 12.354 -2.814 1.00 37.84 123 PRO A O 1
ATOM 943 N N . THR A 1 124 ? 6.679 13.444 -0.872 1.00 46.28 124 THR A N 1
ATOM 944 C CA . THR A 1 124 ? 6.809 12.251 -0.053 1.00 46.28 124 THR A CA 1
ATOM 945 C C . THR A 1 124 ? 5.630 11.917 0.837 1.00 46.28 124 THR A C 1
ATOM 947 O O . THR A 1 124 ? 5.541 10.748 1.215 1.00 46.28 124 THR A O 1
ATOM 950 N N . GLY A 1 125 ? 4.737 12.873 1.125 1.00 42.81 125 GLY A N 1
ATOM 951 C CA . GLY A 1 125 ? 3.557 12.672 1.974 1.00 42.81 125 GLY A CA 1
ATOM 952 C C . GLY A 1 125 ? 3.860 12.047 3.343 1.00 42.81 125 GLY A C 1
ATOM 953 O O . GLY A 1 125 ? 2.967 11.482 3.970 1.00 42.81 125 GLY A O 1
ATOM 954 N N . PHE A 1 126 ? 5.120 12.071 3.798 1.00 43.28 126 PHE A N 1
ATOM 955 C CA . PHE A 1 126 ? 5.561 11.292 4.950 1.00 43.28 126 PHE A CA 1
ATOM 956 C C . PHE A 1 126 ? 5.242 12.043 6.241 1.00 43.28 126 PHE A C 1
ATOM 958 O O . PHE A 1 126 ? 6.092 12.717 6.819 1.00 43.28 126 PHE A O 1
ATOM 965 N N . ASN A 1 127 ? 4.004 11.912 6.707 1.00 49.62 127 ASN A N 1
ATOM 966 C CA . ASN A 1 127 ? 3.624 12.367 8.031 1.00 49.62 127 ASN A CA 1
ATOM 967 C C . ASN A 1 127 ? 3.735 11.196 9.022 1.00 49.62 127 ASN A C 1
ATOM 969 O O . ASN A 1 127 ? 2.984 10.224 8.969 1.00 49.62 127 ASN A O 1
ATOM 973 N N . GLU A 1 128 ? 4.694 11.283 9.948 1.00 47.09 128 GLU A N 1
ATOM 974 C CA . GLU A 1 128 ? 4.937 10.263 10.976 1.00 47.09 128 GLU A CA 1
ATOM 975 C C . GLU A 1 128 ? 3.795 10.125 12.013 1.00 47.09 128 GLU A C 1
ATOM 977 O O . GLU A 1 128 ? 3.825 9.253 12.891 1.00 47.09 128 GLU A O 1
ATOM 982 N N . GLU A 1 129 ? 2.757 10.940 11.889 1.00 44.44 129 GLU A N 1
ATOM 983 C CA . GLU A 1 129 ? 1.568 10.922 12.735 1.00 44.44 129 GLU A CA 1
ATOM 984 C C . GLU A 1 129 ? 0.328 10.413 11.979 1.00 44.44 129 GLU A C 1
ATOM 986 O O . GLU A 1 129 ? -0.629 9.972 12.611 1.00 44.44 129 GLU A O 1
ATOM 991 N N . LEU A 1 130 ? 0.362 10.350 10.640 1.00 51.75 130 LEU A N 1
ATOM 992 C CA . LEU A 1 130 ? -0.761 9.932 9.791 1.00 51.75 130 LEU A CA 1
ATOM 993 C C . LEU A 1 130 ? -0.480 8.564 9.155 1.00 51.75 130 LEU A C 1
ATOM 995 O O . LEU A 1 130 ? 0.013 8.459 8.040 1.00 51.75 130 LEU A O 1
ATOM 999 N N . TYR A 1 131 ? -0.753 7.484 9.889 1.00 61.16 131 TYR A N 1
ATOM 1000 C CA . TYR A 1 131 ? -0.537 6.110 9.409 1.00 61.16 131 TYR A CA 1
ATOM 1001 C C . TYR A 1 131 ? -1.850 5.358 9.208 1.00 61.16 131 TYR A C 1
ATOM 1003 O O . TYR A 1 131 ? -2.070 4.315 9.828 1.00 61.16 131 TYR A O 1
ATOM 1011 N N . ALA A 1 132 ? -2.719 5.882 8.347 1.00 77.25 132 ALA A N 1
ATOM 1012 C CA . ALA A 1 132 ? -3.913 5.169 7.924 1.00 77.25 132 ALA A CA 1
ATOM 1013 C C . ALA A 1 132 ? -3.589 4.305 6.689 1.00 77.25 132 ALA A C 1
ATOM 1015 O O . ALA A 1 132 ? -3.255 4.851 5.634 1.00 77.25 132 ALA A O 1
ATOM 1016 N N . PRO A 1 133 ? -3.706 2.962 6.761 1.00 89.31 133 PRO A N 1
ATOM 1017 C CA . PRO A 1 133 ? -3.579 2.091 5.589 1.00 89.31 133 PRO A CA 1
ATOM 1018 C C . PRO A 1 133 ? -4.449 2.538 4.409 1.00 89.31 133 PRO A C 1
ATOM 1020 O O . PRO A 1 133 ? -4.030 2.399 3.262 1.00 89.31 133 PRO A O 1
ATOM 1023 N N . ARG A 1 134 ? -5.619 3.120 4.706 1.00 89.81 134 ARG A N 1
ATOM 1024 C CA . ARG A 1 134 ? -6.558 3.709 3.745 1.00 89.81 134 ARG A CA 1
ATOM 1025 C C . ARG A 1 134 ? -5.919 4.798 2.896 1.00 89.81 134 ARG A C 1
ATOM 1027 O O . ARG A 1 134 ? -5.975 4.714 1.674 1.00 89.81 134 ARG A O 1
ATOM 1034 N N . GLN A 1 135 ? -5.277 5.775 3.533 1.00 87.62 135 GLN A N 1
ATOM 1035 C CA . GLN A 1 135 ? -4.650 6.902 2.845 1.00 87.62 135 GLN A CA 1
ATOM 1036 C C . GLN A 1 135 ? -3.515 6.418 1.929 1.00 87.62 135 GLN A C 1
ATOM 1038 O O . GLN A 1 135 ? -3.505 6.726 0.739 1.00 87.62 135 GLN A O 1
ATOM 1043 N N . SER A 1 136 ? -2.605 5.576 2.433 1.00 90.81 136 SER A N 1
ATOM 1044 C CA . SER A 1 136 ? -1.517 5.020 1.612 1.00 90.81 136 SER A CA 1
ATOM 1045 C C . SER A 1 136 ? -2.032 4.145 0.460 1.00 90.81 136 SER A C 1
ATOM 1047 O O . SER A 1 136 ? -1.478 4.182 -0.641 1.00 90.81 136 SER A O 1
ATOM 1049 N N . ALA A 1 137 ? -3.102 3.371 0.675 1.00 93.50 137 ALA A N 1
ATOM 1050 C CA . ALA A 1 137 ? -3.742 2.584 -0.380 1.00 93.50 137 ALA A CA 1
ATOM 1051 C C . ALA A 1 137 ? -4.396 3.477 -1.449 1.00 93.50 137 ALA A C 1
ATOM 1053 O O . ALA A 1 137 ? -4.247 3.203 -2.641 1.00 93.50 137 ALA A O 1
ATOM 1054 N N . ALA A 1 138 ? -5.066 4.560 -1.040 1.00 90.94 138 ALA A N 1
ATOM 1055 C CA . ALA A 1 138 ? -5.654 5.548 -1.942 1.00 90.94 138 ALA A CA 1
ATOM 1056 C C . ALA A 1 138 ? -4.580 6.253 -2.784 1.00 90.94 138 ALA A C 1
ATOM 1058 O O . ALA A 1 138 ? -4.729 6.365 -4.001 1.00 90.94 138 ALA A O 1
ATOM 1059 N N . ASN A 1 139 ? -3.459 6.635 -2.168 1.00 89.31 139 ASN A N 1
ATOM 1060 C CA . ASN A 1 139 ? -2.326 7.246 -2.863 1.00 89.31 139 ASN A CA 1
ATOM 1061 C C . ASN A 1 139 ? -1.735 6.304 -3.925 1.00 89.31 139 ASN A C 1
ATOM 1063 O O . ASN A 1 139 ? -1.501 6.712 -5.063 1.00 89.31 139 ASN A O 1
ATOM 1067 N N . LEU A 1 140 ? -1.538 5.023 -3.585 1.00 92.44 140 LEU A N 1
ATOM 1068 C CA . LEU A 1 140 ? -1.082 4.015 -4.546 1.00 92.44 140 LEU A CA 1
ATOM 1069 C C . LEU A 1 140 ? -2.070 3.853 -5.712 1.00 92.44 140 LEU A C 1
ATOM 1071 O O . LEU A 1 140 ? -1.648 3.756 -6.865 1.00 92.44 140 LEU A O 1
ATOM 1075 N N . LEU A 1 141 ? -3.371 3.813 -5.414 1.00 91.94 141 LEU A N 1
ATOM 1076 C CA . LEU A 1 141 ? -4.425 3.699 -6.419 1.00 91.94 141 LEU A CA 1
ATOM 1077 C C . LEU A 1 141 ? -4.405 4.888 -7.389 1.00 91.94 141 LEU A C 1
ATOM 1079 O O . LEU A 1 141 ? -4.422 4.672 -8.601 1.00 91.94 141 LEU A O 1
ATOM 1083 N N . GLY A 1 142 ? -4.313 6.115 -6.868 1.00 88.94 142 GLY A N 1
ATOM 1084 C CA . GLY A 1 142 ? -4.218 7.334 -7.675 1.00 88.94 142 GLY A CA 1
ATOM 1085 C C . GLY A 1 142 ? -3.012 7.311 -8.614 1.00 88.94 142 GLY A C 1
ATOM 1086 O O . GLY A 1 142 ? -3.163 7.461 -9.825 1.00 88.94 142 GLY A O 1
ATOM 1087 N N . LEU A 1 143 ? -1.830 6.989 -8.082 1.00 88.19 143 LEU A N 1
ATOM 1088 C CA . LEU A 1 143 ? -0.590 6.925 -8.860 1.00 88.19 143 LEU A CA 1
ATOM 1089 C C . LEU A 1 143 ? -0.672 5.901 -10.006 1.00 88.19 143 LEU A C 1
ATOM 1091 O O . LEU A 1 143 ? -0.258 6.172 -11.139 1.00 88.19 143 LEU A O 1
ATOM 1095 N N . LEU A 1 144 ? -1.220 4.713 -9.735 1.00 87.00 144 LEU A N 1
ATOM 1096 C CA . LEU A 1 144 ? -1.372 3.672 -10.754 1.00 87.00 144 LEU A CA 1
ATOM 1097 C C . LEU A 1 144 ? -2.411 4.053 -11.819 1.00 87.00 144 LEU A C 1
ATOM 1099 O O . LEU A 1 144 ? -2.190 3.766 -12.998 1.00 87.00 144 LEU A O 1
ATOM 1103 N N . ALA A 1 145 ? -3.493 4.736 -11.438 1.00 85.88 145 ALA A N 1
ATOM 1104 C CA . ALA A 1 145 ? -4.496 5.239 -12.374 1.00 85.88 145 ALA A CA 1
ATOM 1105 C C . ALA A 1 145 ? -3.922 6.317 -13.313 1.00 85.88 145 ALA A C 1
ATOM 1107 O O . ALA A 1 145 ? -4.112 6.242 -14.530 1.00 85.88 145 ALA A O 1
ATOM 1108 N N . GLU A 1 146 ? -3.154 7.270 -12.781 1.00 84.31 146 GLU A N 1
ATOM 1109 C CA . GLU A 1 146 ? -2.504 8.327 -13.568 1.00 84.31 146 GLU A CA 1
ATOM 1110 C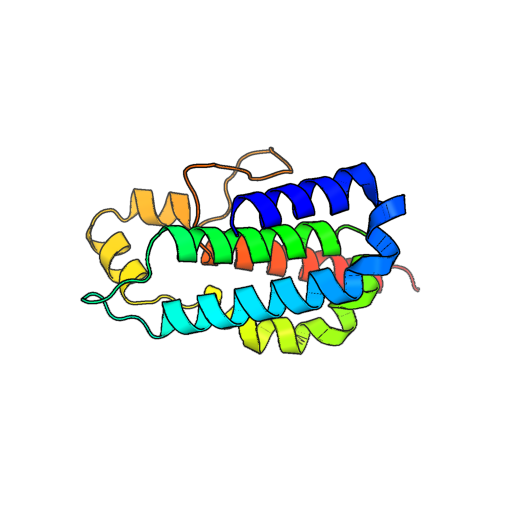 C . GLU A 1 146 ? -1.529 7.759 -14.604 1.00 84.31 146 GLU A C 1
ATOM 1112 O O . GLU A 1 146 ? -1.559 8.139 -15.779 1.00 84.31 146 GLU A O 1
ATOM 1117 N N . ARG A 1 147 ? -0.691 6.792 -14.209 1.00 78.12 147 ARG A N 1
ATOM 1118 C CA . ARG A 1 147 ? 0.247 6.146 -15.139 1.00 78.12 147 ARG A CA 1
ATOM 1119 C C . ARG A 1 147 ? -0.428 5.252 -16.169 1.00 78.12 147 ARG A C 1
ATOM 1121 O O . ARG A 1 147 ? 0.059 5.173 -17.299 1.00 78.12 147 ARG A O 1
ATOM 1128 N N . GLY A 1 148 ? -1.529 4.599 -15.803 1.00 67.38 148 GLY A N 1
ATOM 1129 C CA . GLY A 1 148 ? -2.360 3.859 -16.750 1.00 67.38 148 GLY A CA 1
ATOM 1130 C C . GLY A 1 148 ? -2.940 4.777 -17.827 1.00 67.38 148 GLY A C 1
ATOM 1131 O O . GLY A 1 148 ? -2.915 4.431 -19.006 1.00 67.38 148 GLY A O 1
ATOM 1132 N N . SER A 1 149 ? -3.378 5.974 -17.430 1.00 61.12 149 SER A N 1
ATOM 1133 C CA . SER A 1 149 ? -3.946 6.988 -18.325 1.00 61.12 149 SER A CA 1
ATOM 1134 C C . SER A 1 149 ? -2.895 7.633 -19.243 1.00 61.12 149 SER A C 1
ATOM 1136 O O . SER A 1 149 ? -3.097 7.739 -20.453 1.00 61.12 149 SER A O 1
ATOM 1138 N N . ALA A 1 150 ? -1.714 7.976 -18.713 1.00 58.31 150 ALA A N 1
ATOM 1139 C CA . ALA A 1 150 ? -0.636 8.600 -19.490 1.00 58.31 150 ALA A CA 1
ATOM 1140 C C . ALA A 1 150 ? -0.064 7.695 -20.603 1.00 58.31 150 ALA A C 1
ATOM 1142 O O . ALA A 1 150 ? 0.434 8.193 -21.613 1.00 58.31 150 ALA A O 1
ATOM 1143 N N . GLY A 1 151 ? -0.158 6.368 -20.453 1.00 51.66 151 GLY A N 1
ATOM 1144 C CA . GLY A 1 151 ? 0.254 5.399 -21.476 1.00 51.66 151 GLY A CA 1
ATOM 1145 C C . GLY A 1 151 ? -0.671 5.317 -22.699 1.00 51.66 151 GLY A C 1
ATOM 1146 O O . GLY A 1 151 ? -0.265 4.749 -23.711 1.00 51.66 151 GLY A O 1
ATOM 1147 N N . GLY A 1 152 ? -1.883 5.884 -22.631 1.00 45.72 152 GLY A N 1
ATOM 1148 C CA . GLY A 1 152 ? -2.861 5.886 -23.728 1.00 45.72 152 GLY A CA 1
ATOM 1149 C C . GLY A 1 152 ? -2.714 7.037 -24.732 1.00 45.72 152 GLY A C 1
ATOM 1150 O O . GLY A 1 152 ? -3.218 6.929 -25.844 1.00 45.72 152 GLY A O 1
ATOM 1151 N N . SER A 1 153 ? -1.999 8.113 -24.384 1.00 41.09 153 SER A N 1
ATOM 1152 C CA . SER A 1 153 ? -1.882 9.322 -25.228 1.00 41.09 153 SER A CA 1
ATOM 1153 C C . SER A 1 153 ? -0.613 9.392 -26.088 1.00 41.09 153 SER A C 1
ATOM 1155 O O . SER A 1 153 ? -0.406 10.381 -26.785 1.00 41.09 153 SER A O 1
ATOM 1157 N N . ALA A 1 154 ? 0.248 8.370 -26.070 1.00 40.34 154 ALA A N 1
ATOM 1158 C CA . ALA A 1 154 ? 1.512 8.356 -26.822 1.00 40.34 154 ALA A CA 1
ATOM 1159 C C . ALA A 1 154 ? 1.475 7.479 -28.093 1.00 40.34 154 ALA A C 1
ATOM 1161 O O . ALA A 1 154 ? 2.505 6.958 -28.518 1.00 40.34 154 ALA A O 1
ATOM 1162 N N . GLY A 1 155 ? 0.297 7.295 -28.692 1.00 40.50 155 GLY A N 1
ATOM 1163 C CA . GLY A 1 155 ? 0.122 6.503 -29.910 1.00 40.50 155 GLY A CA 1
ATOM 1164 C C . GLY A 1 155 ? -1.079 6.964 -30.728 1.00 40.50 155 GLY A C 1
ATOM 1165 O O . GLY A 1 155 ? -2.111 6.298 -30.724 1.00 40.50 155 GLY A O 1
ATOM 1166 N N . GLY A 1 156 ? -0.930 8.102 -31.406 1.00 31.67 156 GLY A N 1
ATOM 1167 C CA . GLY A 1 156 ? -1.825 8.613 -32.445 1.00 31.67 156 GLY A CA 1
ATOM 1168 C C . GLY A 1 156 ? -0.999 9.233 -33.557 1.00 31.67 156 GLY A C 1
ATOM 1169 O O . GLY A 1 156 ? -0.092 10.021 -33.210 1.00 31.67 156 GLY A O 1
#

pLDDT: mean 83.43, std 16.16, range [31.67, 97.94]

Nearest PDB structures (foldseek):
  3axj-assembly1_B  TM=3.619E-01  e=7.443E+00  Drosophila melanogaster
  7aan-assembly1_B  TM=2.039E-01  e=4.358E+00  Homo sapiens
  2elb-assembly1_A-2  TM=2.070E-01  e=7.814E+00  Homo sapiens

Mean predicted aligned error: 6.89 Å

Foldseek 3Di:
DLVVLVVLLCCLQPVVVVCLVVLLVLLVVLLVLLLVLLQVQQPDAPVGHDPVVSLLSNLSSLLSLLSLCVDPSSVVNCVVCVVVSCVRHLVSLQDDHNVLVVCCVVDVVVSCCQQDQDPDPPPSSDDVVRRRSNNSSVSSVVSNVVVVVVVVPPDD